Protein AF-A0A258B8E8-F1 (afdb_monomer_lite)

Sequence (110 aa):
MIGISCCNRDVGGENAQTVKDRYVKGVIEYADCLAVLIPAITTGFEAKTLAGKLDGLMLTGSTSNIDTRFYDPDTPAGEGPFDVDRDSVSFAMIDAMIDAKKPVFGICRG

Radius of gyration: 14.01 Å; chains: 1; bounding box: 33×33×36 Å

Secondary structure (DSSP, 8-state):
-EEEE-EEEEETTEEEEE--HHHHHHHHHHS---EEEE----TT--HHHHHHH-SEEEEPP-SPBPPGGGT-TTSPP-SS-B-HHHHHHHHHHHHHHHHTT--EEE-TT-

pLDDT: mean 93.56, std 5.72, range [72.12, 98.56]

Structure (mmCIF, N/CA/C/O backbone):
data_AF-A0A258B8E8-F1
#
_entry.id   AF-A0A258B8E8-F1
#
loop_
_atom_site.group_PDB
_atom_site.id
_atom_site.type_symbol
_atom_site.label_atom_id
_atom_site.label_alt_id
_atom_site.label_comp_id
_atom_site.label_asym_id
_atom_site.label_entity_id
_atom_site.label_seq_id
_atom_site.pdbx_PDB_ins_code
_atom_site.Cartn_x
_atom_site.Cartn_y
_atom_site.Cartn_z
_atom_site.occupancy
_atom_site.B_iso_or_equiv
_atom_site.auth_seq_id
_atom_site.auth_comp_id
_atom_site.auth_asym_id
_atom_site.auth_atom_id
_atom_site.pdbx_PDB_model_num
ATOM 1 N N . MET A 1 1 ? -6.189 4.097 13.798 1.00 95.69 1 MET A N 1
ATOM 2 C CA . MET A 1 1 ? -4.860 4.094 13.159 1.00 95.69 1 MET A CA 1
ATOM 3 C C . MET A 1 1 ? -4.990 3.547 11.751 1.00 95.69 1 MET A C 1
ATOM 5 O O . MET A 1 1 ? -5.423 2.415 11.578 1.00 95.69 1 MET A O 1
ATOM 9 N N . ILE A 1 2 ? -4.637 4.342 10.748 1.00 97.88 2 ILE A N 1
ATOM 10 C CA . ILE A 1 2 ? -4.712 3.960 9.338 1.00 97.88 2 ILE A CA 1
ATOM 11 C C . ILE A 1 2 ? -3.304 3.706 8.811 1.00 97.88 2 ILE A C 1
ATOM 13 O O . ILE A 1 2 ? -2.426 4.564 8.919 1.00 97.88 2 ILE A O 1
ATOM 17 N N . GLY A 1 3 ? -3.101 2.524 8.237 1.00 98.12 3 GLY A N 1
ATOM 18 C CA . GLY A 1 3 ? -1.885 2.193 7.508 1.00 98.12 3 GLY A CA 1
ATOM 19 C C . GLY A 1 3 ? -1.907 2.808 6.113 1.00 98.12 3 GLY A C 1
ATOM 20 O O . GLY A 1 3 ? -2.926 2.735 5.435 1.00 98.12 3 GLY A O 1
ATOM 21 N N . ILE A 1 4 ? -0.803 3.401 5.669 1.00 98.19 4 ILE A N 1
ATOM 22 C CA . ILE A 1 4 ? -0.676 4.046 4.359 1.00 98.19 4 ILE A CA 1
ATOM 23 C C . ILE A 1 4 ? 0.487 3.406 3.606 1.00 98.19 4 ILE A C 1
ATOM 25 O O . ILE A 1 4 ? 1.624 3.473 4.069 1.00 98.19 4 ILE A O 1
ATOM 29 N N . SER A 1 5 ? 0.227 2.806 2.442 1.00 98.06 5 SER A N 1
ATOM 30 C CA . SER A 1 5 ? 1.282 2.151 1.655 1.00 98.06 5 SER A CA 1
ATOM 31 C C . SER A 1 5 ? 2.293 3.163 1.101 1.00 98.06 5 SER A C 1
ATOM 33 O O . SER A 1 5 ? 1.896 4.104 0.396 1.00 98.06 5 SER A O 1
ATOM 35 N N . CYS A 1 6 ? 3.581 2.921 1.323 1.00 97.69 6 CYS A N 1
ATOM 36 C CA . CYS A 1 6 ? 4.666 3.602 0.621 1.00 97.69 6 CYS A CA 1
ATOM 37 C C . CYS A 1 6 ? 4.884 3.021 -0.785 1.00 97.69 6 CYS A C 1
ATOM 39 O O . CYS A 1 6 ? 4.357 1.962 -1.138 1.00 97.69 6 CYS A O 1
ATOM 41 N N . CYS A 1 7 ? 5.676 3.724 -1.587 1.00 94.94 7 CYS A N 1
ATOM 42 C CA . CYS A 1 7 ? 6.299 3.210 -2.801 1.00 94.94 7 CYS A CA 1
ATOM 43 C C . CYS A 1 7 ? 7.814 3.417 -2.775 1.00 94.94 7 CYS A C 1
ATOM 45 O O . CYS A 1 7 ? 8.312 4.333 -2.113 1.00 94.94 7 CYS A O 1
ATOM 47 N N . ASN A 1 8 ? 8.523 2.586 -3.532 1.00 95.06 8 ASN A N 1
ATOM 48 C CA . ASN A 1 8 ? 9.958 2.706 -3.741 1.00 95.06 8 ASN A CA 1
ATOM 49 C C . ASN A 1 8 ? 10.247 3.769 -4.808 1.00 95.06 8 ASN A C 1
ATOM 51 O O . ASN A 1 8 ? 9.652 3.773 -5.892 1.00 95.06 8 ASN A O 1
ATOM 55 N N . ARG A 1 9 ? 11.147 4.706 -4.504 1.00 92.25 9 ARG A N 1
ATOM 56 C CA . ARG A 1 9 ? 11.597 5.748 -5.438 1.00 92.25 9 ARG A CA 1
ATOM 57 C C . ARG A 1 9 ? 13.083 6.003 -5.247 1.00 92.25 9 ARG A C 1
ATOM 59 O O . ARG A 1 9 ? 13.547 6.059 -4.115 1.00 92.25 9 ARG A O 1
ATOM 66 N N . ASP A 1 10 ? 13.792 6.240 -6.346 1.00 92.19 10 ASP A N 1
ATOM 67 C CA . ASP A 1 10 ? 15.144 6.792 -6.275 1.00 92.19 10 ASP A CA 1
ATOM 68 C C . ASP A 1 10 ? 15.082 8.241 -5.779 1.00 92.19 10 ASP A C 1
ATOM 70 O O . ASP A 1 10 ? 14.356 9.074 -6.335 1.00 92.19 10 ASP A O 1
ATOM 74 N N . VAL A 1 11 ? 15.821 8.522 -4.710 1.00 93.25 11 VAL A N 1
ATOM 75 C CA . VAL A 1 11 ? 16.004 9.858 -4.155 1.00 93.25 11 VAL A CA 1
ATOM 76 C C . VAL A 1 11 ? 17.495 10.061 -3.934 1.00 93.25 11 VAL A C 1
ATOM 78 O O . VAL A 1 11 ? 18.055 9.640 -2.929 1.00 93.25 11 VAL A O 1
ATOM 81 N N . GLY A 1 12 ? 18.147 10.717 -4.893 1.00 92.38 12 GLY A N 1
ATOM 82 C CA . GLY A 1 12 ? 19.576 11.013 -4.797 1.00 92.38 12 GLY A CA 1
ATOM 83 C C . GLY A 1 12 ? 20.471 9.785 -4.971 1.00 92.38 12 GLY A C 1
ATOM 84 O O . GLY A 1 12 ? 21.552 9.755 -4.391 1.00 92.38 12 GLY A O 1
ATOM 85 N N . GLY A 1 13 ? 20.041 8.790 -5.757 1.00 93.88 13 GLY A N 1
ATOM 86 C CA . GLY A 1 13 ? 20.796 7.554 -5.996 1.00 93.88 13 GLY A CA 1
ATOM 87 C C . GLY A 1 13 ? 20.587 6.469 -4.939 1.00 93.88 13 GLY A C 1
ATOM 88 O O . GLY A 1 13 ? 21.192 5.402 -5.032 1.00 93.88 13 GLY A O 1
ATOM 89 N N . GLU A 1 14 ? 19.741 6.725 -3.941 1.00 92.56 14 GLU A N 1
ATOM 90 C CA . GLU A 1 14 ? 19.329 5.737 -2.950 1.00 92.56 14 GLU A CA 1
ATOM 91 C C . GLU A 1 14 ? 17.840 5.431 -3.085 1.00 92.56 14 GLU A C 1
ATOM 93 O O . GLU A 1 14 ? 17.016 6.307 -3.359 1.00 92.56 14 GLU A O 1
ATOM 98 N N . ASN A 1 15 ? 17.478 4.166 -2.872 1.00 92.62 15 ASN A N 1
ATOM 99 C CA . ASN A 1 15 ? 16.079 3.771 -2.845 1.00 92.62 15 ASN A CA 1
ATOM 100 C C . ASN A 1 15 ? 15.437 4.224 -1.527 1.00 92.62 15 ASN A C 1
ATOM 102 O O . ASN A 1 15 ? 15.867 3.826 -0.443 1.00 92.62 15 ASN A O 1
ATOM 106 N N . ALA A 1 16 ? 14.381 5.024 -1.626 1.00 95.50 16 ALA A N 1
ATOM 107 C CA . ALA A 1 16 ? 13.652 5.571 -0.498 1.00 95.50 16 ALA A CA 1
ATOM 108 C C . ALA A 1 16 ? 12.206 5.063 -0.454 1.00 95.50 16 ALA A C 1
ATOM 110 O O . ALA A 1 16 ? 11.527 4.922 -1.474 1.00 95.50 16 ALA A O 1
ATOM 111 N N . GLN A 1 17 ? 11.710 4.874 0.769 1.00 96.50 17 GLN A N 1
ATOM 112 C CA . GLN A 1 17 ? 10.300 4.623 1.051 1.00 96.50 17 GLN A CA 1
ATOM 113 C C . GLN A 1 17 ? 9.553 5.952 1.033 1.00 96.50 17 GLN A C 1
ATOM 115 O O . GLN A 1 17 ? 9.747 6.793 1.910 1.00 96.50 17 GLN A O 1
ATOM 120 N N . THR A 1 18 ? 8.706 6.159 0.031 1.00 96.06 18 THR A N 1
ATOM 121 C CA . THR A 1 18 ? 8.061 7.455 -0.189 1.00 96.06 18 THR A CA 1
ATOM 122 C C . THR A 1 18 ? 6.545 7.362 -0.167 1.00 96.06 18 THR A C 1
ATOM 124 O O . THR A 1 18 ? 5.939 6.362 -0.547 1.00 96.06 18 THR A O 1
ATOM 127 N N . VAL A 1 19 ? 5.916 8.451 0.259 1.00 96.44 19 VAL A N 1
ATOM 128 C CA . VAL A 1 19 ? 4.476 8.671 0.169 1.00 96.44 19 VAL A CA 1
ATOM 129 C C . VAL A 1 19 ? 4.254 10.122 -0.239 1.00 96.44 19 VAL A C 1
ATOM 131 O O . VAL A 1 19 ? 4.970 11.014 0.206 1.00 96.44 19 VAL A O 1
ATOM 134 N N . LYS A 1 20 ? 3.276 10.385 -1.110 1.00 95.62 20 LYS A N 1
ATOM 135 C CA . LYS A 1 20 ? 2.920 11.769 -1.455 1.00 95.62 20 LYS A CA 1
ATOM 136 C C . LYS A 1 20 ? 2.129 12.388 -0.304 1.00 95.62 20 LYS A C 1
ATOM 138 O O . LYS A 1 20 ? 1.119 11.811 0.102 1.00 95.62 20 LYS A O 1
ATOM 143 N N . ASP A 1 21 ? 2.503 13.594 0.114 1.00 95.88 21 ASP A N 1
ATOM 144 C CA . ASP A 1 21 ? 1.883 14.337 1.222 1.00 95.88 21 ASP A CA 1
ATOM 145 C C . ASP A 1 21 ? 0.356 14.337 1.213 1.00 95.88 21 ASP A C 1
ATOM 147 O O . ASP A 1 21 ? -0.262 14.173 2.258 1.00 95.88 21 ASP A O 1
ATOM 151 N N . ARG A 1 22 ? -0.269 14.478 0.037 1.00 95.19 22 ARG A N 1
ATOM 152 C CA . ARG A 1 22 ? -1.736 14.521 -0.097 1.00 95.19 22 ARG A CA 1
ATOM 153 C C . ARG A 1 22 ? -2.447 13.307 0.510 1.00 95.19 22 ARG A C 1
ATOM 155 O O . ARG A 1 22 ? -3.573 13.442 0.967 1.00 95.19 22 ARG A O 1
ATOM 162 N N . TYR A 1 23 ? -1.806 12.137 0.514 1.00 96.19 23 TYR A N 1
ATOM 163 C CA . TYR A 1 23 ? -2.369 10.931 1.119 1.00 96.19 23 TYR A CA 1
ATOM 164 C C . TYR A 1 23 ? -2.301 11.011 2.646 1.00 96.19 23 TYR A C 1
ATOM 166 O O . TYR A 1 23 ? -3.305 10.808 3.320 1.00 96.19 23 TYR A O 1
ATOM 174 N N . VAL A 1 24 ? -1.136 11.3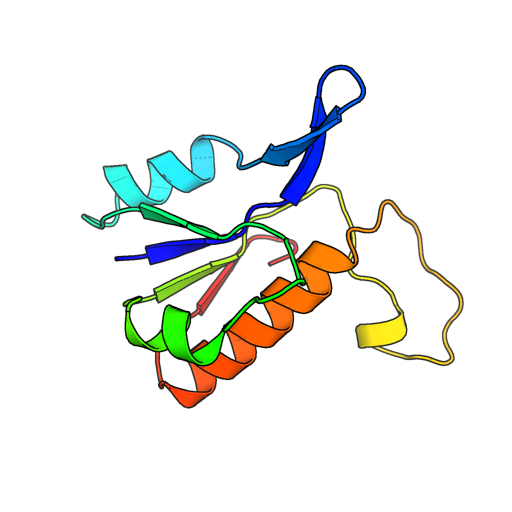71 3.186 1.00 95.94 24 VAL A N 1
ATOM 175 C CA . VAL A 1 24 ? -0.924 11.502 4.635 1.00 95.94 24 VAL A CA 1
ATOM 176 C C . VAL A 1 24 ? -1.807 12.605 5.216 1.00 95.94 24 VAL A C 1
ATOM 178 O O . VAL A 1 24 ? -2.542 12.363 6.170 1.00 95.94 24 VAL A O 1
ATOM 181 N N . LYS A 1 25 ? -1.798 13.789 4.595 1.00 94.81 25 LYS A N 1
ATOM 182 C CA . LYS A 1 25 ? -2.657 14.916 4.975 1.00 94.81 25 LYS A CA 1
ATOM 183 C C . LYS A 1 25 ? -4.131 14.557 4.880 1.00 94.81 25 LYS A C 1
ATOM 185 O O . LYS A 1 25 ? -4.870 14.857 5.801 1.00 94.81 25 LYS A O 1
ATOM 190 N N . GLY A 1 26 ? -4.541 13.847 3.827 1.00 93.25 26 GLY A N 1
ATOM 191 C CA . GLY A 1 26 ? -5.928 13.415 3.669 1.00 93.25 26 GLY A CA 1
ATOM 192 C C . GLY A 1 26 ? -6.442 12.598 4.860 1.00 93.25 26 GLY A C 1
ATOM 193 O O . GLY A 1 26 ? -7.543 12.839 5.345 1.00 93.25 26 GLY A O 1
ATOM 194 N N . VAL A 1 27 ? -5.624 11.674 5.373 1.00 93.25 27 VAL A N 1
ATOM 195 C CA . VAL A 1 27 ? -5.965 10.883 6.566 1.00 93.25 27 VAL A CA 1
ATOM 196 C C . VAL A 1 27 ? -5.980 11.747 7.828 1.00 93.25 27 VAL A C 1
ATOM 198 O O . VAL A 1 27 ? -6.928 11.671 8.604 1.00 93.25 27 VAL A O 1
ATOM 201 N N . ILE A 1 28 ? -4.950 12.569 8.037 1.00 93.44 28 ILE A N 1
ATOM 202 C CA . ILE A 1 28 ? -4.808 13.365 9.267 1.00 93.44 28 ILE A CA 1
ATOM 203 C C . ILE A 1 28 ? -5.888 14.450 9.363 1.00 93.44 28 ILE A C 1
ATOM 205 O O . ILE A 1 28 ? -6.464 14.646 10.427 1.00 93.44 28 ILE A O 1
ATOM 209 N N . GLU A 1 29 ? -6.163 15.157 8.268 1.00 93.88 29 GLU A N 1
ATOM 210 C CA . GLU A 1 29 ? -7.044 16.329 8.263 1.00 93.88 29 GLU A CA 1
ATOM 211 C C . GLU A 1 29 ? -8.530 15.956 8.202 1.00 93.88 29 GLU A C 1
ATOM 213 O O . GLU A 1 29 ? -9.353 16.682 8.755 1.00 93.88 29 GLU A O 1
ATOM 218 N N . TYR A 1 30 ? -8.889 14.841 7.549 1.00 92.56 30 TYR A N 1
ATOM 219 C CA . TYR A 1 30 ? -10.296 14.524 7.266 1.00 92.56 30 TYR A CA 1
ATOM 220 C C . TYR A 1 30 ? -10.816 13.237 7.906 1.00 92.56 30 TYR A C 1
ATOM 222 O O . TYR A 1 30 ? -12.030 13.051 7.944 1.00 92.56 30 TYR A O 1
ATOM 230 N N . ALA A 1 31 ? -9.945 12.346 8.390 1.00 86.88 31 ALA A N 1
ATOM 231 C CA . ALA A 1 31 ? -10.371 11.059 8.946 1.00 86.88 31 ALA A CA 1
ATOM 232 C C . ALA A 1 31 ? -10.231 10.958 10.475 1.00 86.88 31 ALA A C 1
ATOM 234 O O . ALA A 1 31 ? -10.536 9.899 11.016 1.00 86.88 31 ALA A O 1
ATOM 235 N N . ASP A 1 32 ? -9.765 12.014 11.158 1.00 87.94 32 ASP A N 1
ATOM 236 C CA . ASP A 1 32 ? -9.490 12.028 12.611 1.00 87.94 32 ASP A CA 1
ATOM 237 C C . ASP A 1 32 ? -8.724 10.771 13.074 1.00 87.94 32 ASP A C 1
ATOM 239 O O . ASP A 1 32 ? -9.063 10.077 14.033 1.00 87.94 32 ASP A O 1
ATOM 243 N N . CYS A 1 33 ? -7.703 10.407 12.295 1.00 91.31 33 CYS A N 1
ATOM 244 C CA . CYS A 1 33 ? -6.975 9.155 12.438 1.00 91.31 33 CYS A CA 1
ATOM 245 C C . CYS A 1 33 ? -5.468 9.392 12.517 1.00 91.31 33 CYS A C 1
ATOM 247 O O . CYS A 1 33 ? -4.896 10.187 11.773 1.00 91.31 33 CYS A O 1
ATOM 249 N N . LEU A 1 34 ? -4.791 8.588 13.340 1.00 95.00 34 LEU A N 1
ATOM 250 C CA . LEU A 1 34 ? -3.334 8.467 13.288 1.00 95.00 34 LEU A CA 1
ATOM 251 C C . LEU A 1 34 ? -2.910 7.752 12.001 1.00 95.00 34 LEU A C 1
ATOM 253 O O . LEU A 1 34 ? -3.405 6.657 11.722 1.00 95.00 34 LEU A O 1
ATOM 257 N N . ALA A 1 35 ? -1.973 8.344 11.263 1.00 96.25 35 ALA A N 1
ATOM 258 C CA . ALA A 1 35 ? -1.382 7.765 10.061 1.00 96.25 35 ALA A CA 1
ATOM 259 C C . ALA A 1 35 ? -0.096 6.991 10.390 1.00 96.25 35 ALA A C 1
ATOM 261 O O . ALA A 1 35 ? 0.784 7.503 11.080 1.00 96.25 35 ALA A O 1
ATOM 262 N N . VAL A 1 36 ? 0.031 5.776 9.855 1.00 97.12 36 VAL A N 1
ATOM 263 C CA . VAL A 1 36 ? 1.255 4.965 9.928 1.00 97.12 36 VAL A CA 1
ATOM 264 C C . VAL A 1 36 ? 1.696 4.590 8.524 1.00 97.12 36 VAL A C 1
ATOM 266 O O . VAL A 1 36 ? 0.926 4.017 7.759 1.00 97.12 36 VAL A O 1
ATOM 269 N N . LEU A 1 37 ? 2.943 4.909 8.182 1.00 97.81 37 LEU A N 1
ATOM 270 C CA . LEU A 1 37 ? 3.514 4.565 6.885 1.00 97.81 37 LEU A CA 1
ATOM 271 C C . LEU A 1 37 ? 3.959 3.103 6.875 1.00 97.81 37 LEU A C 1
ATOM 273 O O . LEU A 1 37 ? 4.671 2.660 7.775 1.00 97.81 37 LEU A O 1
ATOM 277 N N . ILE A 1 38 ? 3.541 2.371 5.847 1.00 98.06 38 ILE A N 1
ATOM 278 C CA . ILE A 1 38 ? 3.898 0.969 5.640 1.00 98.06 38 ILE A CA 1
ATOM 279 C C . ILE A 1 38 ? 4.960 0.914 4.539 1.00 98.06 38 ILE A C 1
ATOM 281 O O . ILE A 1 38 ? 4.632 1.194 3.381 1.00 98.06 38 ILE A O 1
ATOM 285 N N . PRO A 1 39 ? 6.21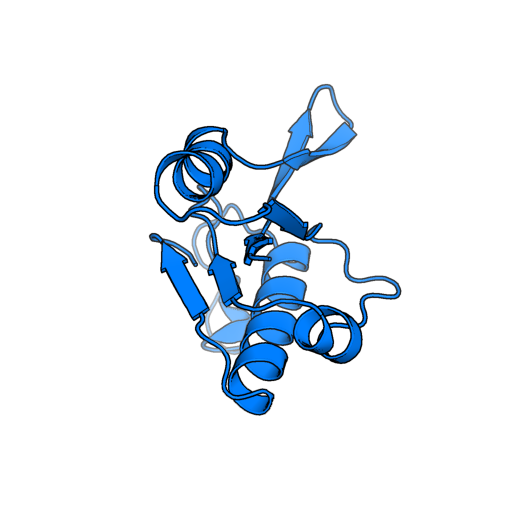8 0.576 4.867 1.00 97.12 39 PRO A N 1
ATOM 286 C CA . PRO A 1 39 ? 7.279 0.492 3.876 1.00 97.12 39 PRO A CA 1
ATOM 287 C C . PRO A 1 39 ? 7.040 -0.679 2.917 1.00 97.12 39 PRO A C 1
ATOM 289 O O . PRO A 1 39 ? 6.589 -1.748 3.321 1.00 97.12 39 PRO A O 1
ATOM 292 N N . ALA A 1 40 ? 7.406 -0.493 1.654 1.00 96.19 40 ALA A N 1
ATOM 293 C CA . ALA A 1 40 ? 7.478 -1.525 0.631 1.00 96.19 40 ALA A CA 1
ATOM 294 C C . ALA A 1 40 ? 8.773 -2.350 0.784 1.00 96.19 40 ALA A C 1
ATOM 296 O O . ALA A 1 40 ? 9.597 -2.403 -0.126 1.00 96.19 40 ALA A O 1
ATOM 297 N N . ILE A 1 41 ? 8.974 -2.943 1.966 1.00 95.69 41 ILE A N 1
ATOM 298 C CA . ILE A 1 41 ? 10.106 -3.821 2.295 1.00 95.69 41 ILE A CA 1
ATOM 299 C C . ILE A 1 41 ? 9.543 -5.194 2.647 1.00 95.69 41 ILE A C 1
ATOM 301 O O . ILE A 1 41 ? 8.725 -5.314 3.554 1.00 95.69 41 ILE A O 1
ATOM 305 N N . THR A 1 42 ? 9.992 -6.224 1.936 1.00 94.81 42 THR A N 1
ATOM 306 C CA . THR A 1 42 ? 9.478 -7.598 2.057 1.00 94.81 42 THR A CA 1
ATOM 307 C C . THR A 1 42 ? 10.190 -8.407 3.144 1.00 94.81 42 THR A C 1
ATOM 309 O O . THR A 1 42 ? 9.573 -9.240 3.812 1.00 94.81 42 THR A O 1
ATOM 312 N N . THR A 1 43 ? 11.480 -8.152 3.373 1.00 94.38 43 THR A N 1
ATOM 313 C CA . THR A 1 43 ? 12.287 -8.867 4.370 1.00 94.38 43 THR A CA 1
ATOM 314 C C . THR A 1 43 ? 11.753 -8.654 5.785 1.00 94.38 43 THR A C 1
ATOM 316 O O . THR A 1 43 ? 11.743 -7.535 6.292 1.00 94.38 43 THR A O 1
ATOM 319 N N . GLY A 1 44 ? 11.347 -9.744 6.444 1.00 91.62 44 GLY A N 1
ATOM 320 C CA . GLY A 1 44 ? 10.823 -9.706 7.814 1.00 91.62 44 GLY A CA 1
ATOM 321 C C . GLY A 1 44 ? 9.447 -9.044 7.943 1.00 91.62 44 GLY A C 1
ATOM 322 O O . GLY A 1 44 ? 9.050 -8.684 9.049 1.00 91.62 44 GLY A O 1
ATOM 323 N N . PHE A 1 45 ? 8.722 -8.852 6.835 1.00 94.94 45 PHE A N 1
ATOM 324 C CA . PHE A 1 45 ? 7.420 -8.200 6.857 1.00 94.94 45 PHE A CA 1
ATOM 325 C C . PHE A 1 45 ? 6.314 -9.136 7.361 1.00 94.94 45 PHE A C 1
ATOM 327 O O . PHE A 1 45 ? 5.957 -10.119 6.714 1.00 94.94 45 PHE A O 1
ATOM 334 N N . GLU A 1 46 ? 5.728 -8.803 8.511 1.00 96.50 46 GLU A N 1
ATOM 335 C CA . GLU A 1 46 ? 4.641 -9.570 9.125 1.00 96.50 46 GLU A CA 1
ATOM 336 C C . GLU A 1 46 ? 3.284 -8.875 8.948 1.00 96.50 46 GLU A C 1
ATOM 338 O O . GLU A 1 46 ? 2.775 -8.203 9.854 1.00 96.50 46 GLU A O 1
ATOM 343 N N . ALA A 1 47 ? 2.664 -9.062 7.780 1.00 97.50 47 ALA A N 1
ATOM 344 C CA . ALA A 1 47 ? 1.403 -8.403 7.433 1.00 97.50 47 ALA A CA 1
ATOM 345 C C . ALA A 1 47 ? 0.280 -8.662 8.454 1.00 97.50 47 ALA A C 1
ATOM 347 O O . ALA A 1 47 ? -0.410 -7.731 8.863 1.00 97.50 47 ALA A O 1
ATOM 348 N N . LYS A 1 48 ? 0.129 -9.905 8.936 1.00 97.81 48 LYS A N 1
ATOM 349 C CA . LYS A 1 48 ? -0.901 -10.268 9.929 1.00 97.81 48 LYS A CA 1
ATOM 350 C C . LYS A 1 48 ? -0.699 -9.559 11.269 1.00 97.81 48 LYS A C 1
ATOM 352 O O . LYS A 1 48 ? -1.655 -9.029 11.835 1.00 97.81 48 LYS A O 1
ATOM 357 N N . THR A 1 49 ? 0.542 -9.503 11.754 1.00 97.81 49 THR A N 1
ATOM 358 C CA . THR A 1 49 ? 0.897 -8.806 12.999 1.00 97.81 49 THR A CA 1
ATOM 359 C C . THR A 1 49 ? 0.595 -7.311 12.890 1.00 97.81 49 THR A C 1
ATOM 361 O O . THR A 1 49 ? 0.036 -6.721 13.818 1.00 97.81 49 THR A O 1
ATOM 364 N N . LEU A 1 50 ? 0.935 -6.692 11.755 1.00 97.56 50 LEU A N 1
ATOM 365 C CA . LEU A 1 50 ? 0.663 -5.278 11.511 1.00 97.56 50 LEU A CA 1
ATOM 366 C C . LEU A 1 50 ? -0.839 -5.003 11.353 1.00 97.56 50 LEU A C 1
ATOM 368 O O . LEU A 1 50 ? -1.364 -4.117 12.024 1.00 97.56 50 LEU A O 1
ATOM 372 N N . ALA A 1 51 ? -1.548 -5.793 10.544 1.00 98.12 51 ALA A N 1
ATOM 373 C CA . ALA A 1 51 ? -2.994 -5.685 10.345 1.00 98.12 51 ALA A CA 1
ATOM 374 C C . ALA A 1 51 ? -3.774 -5.797 11.665 1.00 98.12 51 ALA A C 1
ATOM 376 O O . ALA A 1 51 ? -4.760 -5.088 11.866 1.00 98.12 51 ALA A O 1
ATOM 377 N N . GLY A 1 52 ? -3.303 -6.610 12.618 1.00 97.94 52 GLY A N 1
ATOM 378 C CA . GLY A 1 52 ? -3.869 -6.690 13.967 1.00 97.94 52 GLY A CA 1
ATOM 379 C C . GLY A 1 52 ? -3.907 -5.347 14.711 1.00 97.94 52 GLY A C 1
ATOM 380 O O . GLY A 1 52 ? -4.833 -5.117 15.486 1.00 97.94 52 GLY A O 1
ATOM 381 N N . LYS A 1 53 ? -2.966 -4.439 14.422 1.00 97.69 53 LYS A N 1
ATOM 382 C CA . LYS A 1 53 ? -2.801 -3.131 15.085 1.00 97.69 53 LYS A CA 1
ATOM 383 C C . LYS A 1 53 ? -3.450 -1.959 14.343 1.00 97.69 53 LYS A C 1
ATOM 385 O O . LYS A 1 53 ? -3.611 -0.892 14.927 1.00 97.69 53 LYS A O 1
ATOM 390 N N . LEU A 1 54 ? -3.770 -2.129 13.062 1.00 98.06 54 LEU A N 1
ATOM 391 C CA . LEU A 1 54 ? -4.388 -1.091 12.235 1.00 98.06 54 LEU A CA 1
ATOM 392 C C . LEU A 1 54 ? -5.910 -1.161 12.329 1.00 98.06 54 LEU A C 1
ATOM 394 O O . LEU A 1 54 ? -6.458 -2.239 12.495 1.00 98.06 54 LEU A O 1
ATOM 398 N N . ASP A 1 55 ? -6.600 -0.041 12.162 1.00 97.69 55 ASP A N 1
ATOM 399 C CA . ASP A 1 55 ? -8.066 0.011 12.057 1.00 97.69 55 ASP A CA 1
ATOM 400 C C . ASP A 1 55 ? -8.531 0.058 10.597 1.00 97.69 55 ASP A C 1
ATOM 402 O O . ASP A 1 55 ? -9.678 -0.248 10.294 1.00 97.69 55 ASP A O 1
ATOM 406 N N . GLY A 1 56 ? -7.629 0.408 9.680 1.00 97.44 56 GLY A N 1
ATOM 407 C CA . GLY A 1 56 ? -7.884 0.458 8.248 1.00 97.44 56 GLY A CA 1
ATOM 408 C C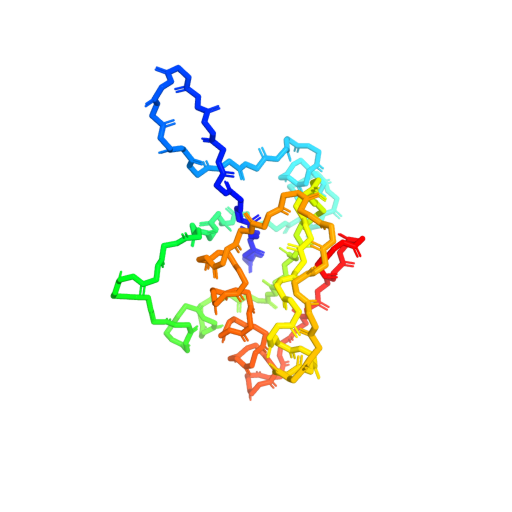 . GLY A 1 56 ? -6.593 0.601 7.452 1.00 97.44 56 GLY A C 1
ATOM 409 O O . GLY A 1 56 ? -5.533 0.921 8.001 1.00 97.44 56 GLY A O 1
ATOM 410 N N . LEU A 1 57 ? -6.685 0.342 6.153 1.00 98.50 57 LEU A N 1
ATOM 411 C CA . LEU A 1 57 ? -5.571 0.402 5.214 1.00 98.50 57 LEU A CA 1
ATOM 412 C C . LEU A 1 57 ? -5.930 1.318 4.046 1.00 98.50 57 LEU A C 1
ATOM 414 O O . LEU A 1 57 ? -6.989 1.167 3.443 1.00 98.50 57 LEU A O 1
ATOM 418 N N . MET A 1 58 ? -5.026 2.229 3.701 1.00 98.00 58 MET A N 1
ATOM 419 C CA . MET A 1 58 ? -5.097 3.048 2.500 1.00 98.00 58 MET A CA 1
ATOM 420 C C . MET A 1 58 ? -3.946 2.701 1.553 1.00 98.00 58 MET A C 1
ATOM 422 O O . MET A 1 58 ? -2.767 2.899 1.869 1.00 98.00 58 MET A O 1
ATOM 426 N N . LEU A 1 59 ? -4.300 2.229 0.363 1.00 98.06 59 LEU A N 1
ATOM 427 C CA . LEU A 1 59 ? -3.366 1.918 -0.710 1.00 98.06 59 LEU A CA 1
ATOM 428 C C . LEU A 1 59 ? -3.270 3.121 -1.651 1.00 98.06 59 LEU A C 1
ATOM 430 O O . LEU A 1 59 ? -4.254 3.593 -2.223 1.00 98.06 59 LEU A O 1
ATOM 434 N N . THR A 1 60 ? -2.066 3.672 -1.767 1.00 97.00 60 THR A N 1
ATOM 435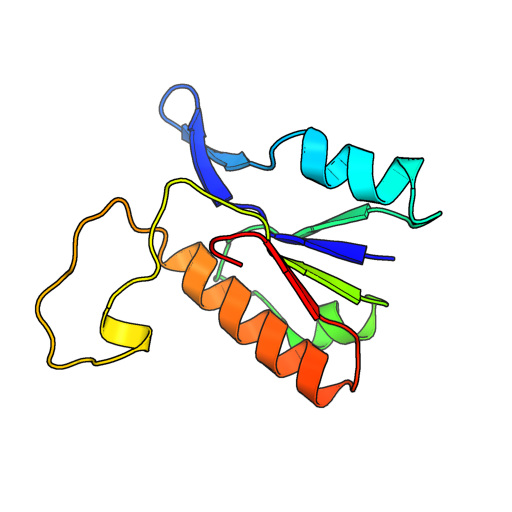 C CA . THR A 1 60 ? -1.834 4.945 -2.455 1.00 97.00 60 THR A CA 1
ATOM 436 C C . THR A 1 60 ? -1.691 4.768 -3.967 1.00 97.00 60 THR A C 1
ATOM 438 O O . THR A 1 60 ? -1.269 3.729 -4.477 1.00 97.00 60 THR A O 1
ATOM 441 N N . GLY A 1 61 ? -1.984 5.823 -4.723 1.00 93.94 61 GLY A N 1
ATOM 442 C CA . GLY A 1 61 ? -1.683 5.849 -6.153 1.00 93.94 61 GLY A CA 1
ATOM 443 C C . GLY A 1 61 ? -0.188 6.065 -6.409 1.00 93.94 61 GLY A C 1
ATOM 444 O O . GLY A 1 61 ? 0.447 6.907 -5.767 1.00 93.94 61 GLY A O 1
ATOM 445 N N . SER A 1 62 ? 0.359 5.370 -7.404 1.00 91.06 62 SER A N 1
ATOM 446 C CA . SER A 1 62 ? 1.740 5.522 -7.883 1.00 91.06 62 SER A CA 1
ATOM 447 C C . SER A 1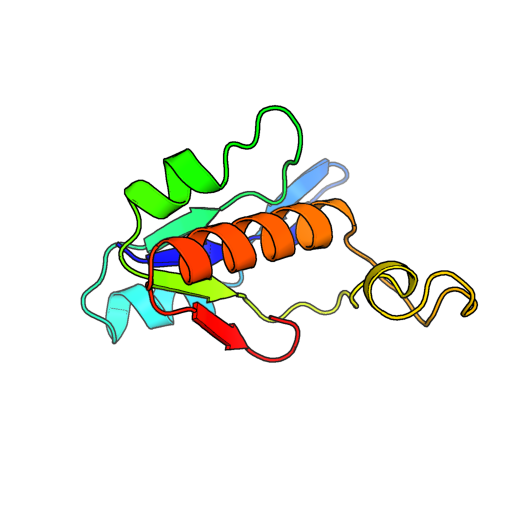 62 ? 1.759 5.583 -9.408 1.00 91.06 62 SER A C 1
ATOM 449 O O . SER A 1 62 ? 0.787 5.207 -10.051 1.00 91.06 62 SER A O 1
ATOM 451 N N . THR A 1 63 ? 2.861 6.070 -9.978 1.00 87.69 63 THR A N 1
ATOM 452 C CA . THR A 1 63 ? 3.125 5.942 -11.419 1.00 87.69 63 THR A CA 1
ATOM 453 C C . THR A 1 63 ? 3.591 4.537 -11.795 1.00 87.69 63 THR A C 1
ATOM 455 O O . THR A 1 63 ? 3.736 4.264 -12.977 1.00 87.69 63 THR A O 1
ATOM 458 N N . SER A 1 64 ? 3.907 3.685 -10.812 1.00 90.12 64 SER A N 1
ATOM 459 C CA . SER A 1 64 ? 4.230 2.284 -11.066 1.00 90.12 64 SER A CA 1
ATOM 460 C C . SER A 1 64 ? 2.972 1.461 -11.299 1.00 90.12 64 SER A C 1
ATOM 462 O O . SER A 1 64 ? 1.978 1.635 -10.595 1.00 90.12 64 SER A O 1
ATOM 464 N N . ASN A 1 65 ? 3.054 0.521 -12.230 1.00 90.75 65 ASN A N 1
ATOM 465 C CA . ASN A 1 65 ? 2.038 -0.489 -12.486 1.00 90.75 65 ASN A CA 1
ATOM 466 C C . ASN A 1 65 ? 2.285 -1.722 -11.609 1.00 90.75 65 ASN A C 1
ATOM 468 O O . ASN A 1 65 ? 3.354 -1.858 -11.003 1.00 90.75 65 ASN A O 1
ATOM 472 N N . ILE A 1 66 ? 1.265 -2.566 -11.468 1.00 90.19 66 ILE A N 1
ATOM 473 C CA . ILE A 1 66 ? 1.394 -3.879 -10.826 1.00 90.19 66 ILE A CA 1
ATOM 474 C C . ILE A 1 66 ? 2.008 -4.832 -11.849 1.00 90.19 66 ILE A C 1
ATOM 476 O O . ILE A 1 66 ? 1.653 -4.792 -13.029 1.00 90.19 66 ILE A O 1
ATOM 480 N N . ASP A 1 67 ? 2.954 -5.653 -11.407 1.00 88.12 67 ASP A N 1
ATOM 481 C CA . ASP A 1 67 ? 3.587 -6.651 -12.265 1.00 88.12 67 ASP A CA 1
ATOM 482 C C . ASP A 1 67 ? 2.552 -7.648 -12.825 1.00 88.12 67 ASP A C 1
ATOM 484 O O . ASP A 1 67 ? 1.691 -8.147 -12.095 1.00 88.12 67 ASP A O 1
ATOM 488 N N . THR A 1 68 ? 2.623 -7.948 -14.128 1.00 86.50 68 THR A N 1
ATOM 489 C CA . THR A 1 68 ? 1.623 -8.783 -14.818 1.00 86.50 68 THR A CA 1
ATOM 490 C C . THR A 1 68 ? 1.500 -10.179 -14.225 1.00 86.50 68 THR A C 1
ATOM 492 O O . THR A 1 68 ? 0.412 -10.750 -14.257 1.00 86.50 68 THR A O 1
ATOM 495 N N . ARG A 1 69 ? 2.559 -10.690 -13.587 1.00 84.81 69 ARG A N 1
ATOM 496 C CA . ARG A 1 69 ? 2.576 -12.006 -12.934 1.00 84.81 69 ARG A CA 1
ATOM 497 C C . ARG A 1 69 ? 1.531 -12.164 -11.830 1.00 84.81 69 ARG A C 1
ATOM 499 O O . ARG A 1 69 ? 1.168 -13.291 -11.510 1.00 84.81 69 ARG A O 1
ATOM 506 N N . PHE A 1 70 ? 1.049 -11.063 -11.250 1.00 82.38 70 PHE A N 1
ATOM 507 C CA . PHE A 1 70 ? -0.015 -11.094 -10.243 1.00 82.38 70 PHE A CA 1
ATOM 508 C C . PHE A 1 70 ? -1.425 -11.225 -10.841 1.00 82.38 70 PHE A C 1
ATOM 510 O O . PHE A 1 70 ? -2.363 -11.517 -10.104 1.00 82.38 70 PHE A O 1
ATOM 517 N N . TYR A 1 71 ? -1.582 -11.029 -12.153 1.00 83.44 71 TYR A N 1
ATOM 518 C CA . TYR A 1 71 ? -2.855 -11.188 -12.864 1.00 83.44 71 TYR A CA 1
ATOM 519 C C . TYR A 1 71 ? -2.863 -12.428 -13.752 1.00 83.44 71 TYR A C 1
ATOM 521 O O . TYR A 1 71 ? -3.816 -13.203 -13.724 1.00 83.44 71 TYR A O 1
ATOM 529 N N . ASP A 1 72 ? -1.804 -12.592 -14.542 1.00 83.12 72 ASP A N 1
ATOM 530 C CA . ASP A 1 72 ? -1.613 -13.692 -15.475 1.00 83.12 72 ASP A CA 1
ATOM 531 C C . ASP A 1 72 ? -0.104 -13.962 -15.644 1.00 83.12 72 ASP A C 1
ATOM 533 O O . ASP A 1 72 ? 0.592 -13.191 -16.314 1.00 83.12 72 ASP A O 1
ATOM 537 N N . PRO A 1 73 ? 0.424 -15.037 -15.030 1.00 77.31 73 PRO A N 1
ATOM 538 C CA . PRO A 1 73 ? 1.836 -15.408 -15.106 1.00 77.31 73 PRO A CA 1
ATOM 539 C C . PRO A 1 73 ? 2.349 -15.677 -16.524 1.00 77.31 73 PRO A C 1
ATOM 541 O O . PRO A 1 73 ? 3.550 -15.543 -16.758 1.00 77.31 73 PRO A O 1
ATOM 544 N N . ASP A 1 74 ? 1.462 -16.050 -17.449 1.00 82.00 74 ASP A N 1
ATOM 545 C CA . ASP A 1 74 ? 1.817 -16.424 -18.820 1.00 82.00 74 ASP A CA 1
ATOM 546 C C . ASP A 1 74 ? 1.778 -15.222 -19.782 1.00 82.00 74 ASP A C 1
ATOM 548 O O . ASP A 1 74 ? 2.236 -15.308 -20.927 1.00 82.00 74 ASP A O 1
ATOM 552 N N . THR A 1 75 ? 1.275 -14.072 -19.320 1.00 78.62 75 THR A N 1
ATOM 553 C CA . THR A 1 75 ? 1.218 -12.838 -20.105 1.00 78.62 75 THR A CA 1
ATOM 554 C C . THR A 1 75 ? 2.577 -12.116 -20.095 1.00 78.62 75 THR A C 1
ATOM 556 O O . THR A 1 75 ? 3.162 -11.905 -19.025 1.00 78.62 75 THR A O 1
ATOM 559 N N . PRO A 1 76 ? 3.093 -11.679 -21.267 1.00 76.62 76 PRO A N 1
ATOM 560 C CA . PRO A 1 76 ? 4.321 -10.892 -21.355 1.00 76.62 76 PRO A CA 1
ATOM 561 C C . PRO A 1 76 ? 4.317 -9.683 -20.416 1.00 76.62 76 PRO A C 1
ATOM 563 O O . PRO A 1 76 ? 3.271 -9.081 -20.170 1.00 76.62 76 PRO A O 1
ATOM 566 N N . ALA A 1 77 ? 5.499 -9.303 -19.925 1.00 72.12 77 ALA A N 1
ATOM 567 C CA . ALA A 1 77 ? 5.644 -8.140 -19.056 1.00 72.12 77 ALA A CA 1
ATOM 568 C C . ALA A 1 77 ? 5.005 -6.898 -19.703 1.00 72.12 77 ALA A C 1
ATOM 570 O O . ALA A 1 77 ? 5.323 -6.548 -20.842 1.00 72.12 77 ALA A O 1
ATOM 571 N N . GLY A 1 78 ? 4.085 -6.265 -18.974 1.00 75.50 78 GLY A N 1
ATOM 572 C CA . GLY A 1 78 ? 3.396 -5.058 -19.422 1.00 75.50 78 GLY A CA 1
ATOM 573 C C . GLY A 1 78 ? 4.305 -3.826 -19.453 1.00 75.50 78 GLY A C 1
ATOM 574 O O . GLY A 1 78 ? 5.518 -3.898 -19.241 1.00 75.50 78 GLY A O 1
ATOM 575 N N . GLU A 1 79 ? 3.705 -2.657 -19.665 1.00 80.44 79 GLU A N 1
ATOM 576 C CA . GLU A 1 79 ? 4.442 -1.397 -19.581 1.00 80.44 79 GLU A CA 1
ATOM 577 C C . GLU A 1 79 ? 4.764 -1.057 -18.120 1.00 80.44 79 GLU A C 1
ATOM 579 O O . GLU A 1 79 ? 3.878 -0.955 -17.268 1.00 80.44 79 GLU A O 1
ATOM 584 N N . GLY A 1 80 ? 6.053 -0.886 -17.826 1.00 80.31 80 GLY A N 1
ATOM 585 C CA . GLY A 1 80 ? 6.528 -0.400 -16.535 1.00 80.31 80 GLY A CA 1
ATOM 586 C C . GLY A 1 80 ? 6.287 1.108 -16.335 1.00 80.31 80 GLY A C 1
ATOM 587 O O . GLY A 1 80 ? 5.705 1.776 -17.190 1.00 80.31 80 GLY A O 1
ATOM 588 N N . PRO A 1 81 ? 6.774 1.686 -15.224 1.00 90.06 81 PRO A N 1
ATOM 589 C CA . PRO A 1 81 ? 7.659 1.064 -14.237 1.00 90.06 81 PRO A CA 1
ATOM 590 C C . PRO A 1 81 ? 6.915 0.132 -13.268 1.00 90.06 81 PRO A C 1
ATOM 592 O O . PRO A 1 81 ? 5.748 0.359 -12.969 1.00 90.06 81 PRO A O 1
ATOM 595 N N . PHE A 1 82 ? 7.600 -0.878 -12.732 1.00 91.38 82 PHE A N 1
ATOM 596 C CA . PHE A 1 82 ? 7.058 -1.810 -11.731 1.00 91.38 82 PHE A CA 1
ATOM 597 C C . PHE A 1 82 ? 7.680 -1.573 -10.352 1.00 91.38 82 PHE A C 1
ATOM 599 O O . PHE A 1 82 ? 8.794 -1.064 -10.248 1.00 91.38 82 PHE A O 1
ATOM 606 N N . ASP A 1 83 ? 6.956 -1.949 -9.299 1.00 93.81 83 ASP A N 1
ATOM 607 C CA . ASP A 1 83 ? 7.426 -1.899 -7.909 1.00 93.81 83 ASP A CA 1
ATOM 608 C C . ASP A 1 83 ? 7.027 -3.207 -7.211 1.00 93.81 83 ASP A C 1
ATOM 610 O O . ASP A 1 83 ? 5.996 -3.293 -6.545 1.00 93.81 83 ASP A O 1
ATOM 614 N N . VAL A 1 84 ? 7.818 -4.256 -7.453 1.00 93.00 84 VAL A N 1
ATOM 615 C CA . VAL A 1 84 ? 7.485 -5.647 -7.088 1.00 93.00 84 VAL A CA 1
ATOM 616 C C . VAL A 1 84 ? 7.457 -5.854 -5.571 1.00 93.00 84 VAL A C 1
ATOM 618 O O . VAL A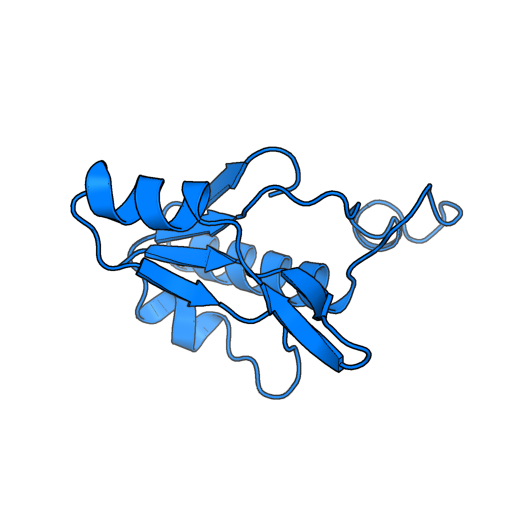 1 84 ? 6.619 -6.601 -5.057 1.00 93.00 84 VAL A O 1
ATOM 621 N N . ASP A 1 85 ? 8.333 -5.168 -4.835 1.00 95.25 85 ASP A N 1
ATOM 622 C CA . ASP A 1 85 ? 8.325 -5.219 -3.371 1.00 95.25 85 ASP A CA 1
ATOM 623 C C . ASP A 1 85 ? 7.049 -4.586 -2.814 1.00 95.25 85 ASP A C 1
ATOM 625 O O . ASP A 1 85 ? 6.409 -5.136 -1.914 1.00 95.25 85 ASP A O 1
ATOM 629 N N . ARG A 1 86 ? 6.620 -3.462 -3.400 1.00 95.81 86 ARG A N 1
ATOM 630 C CA . ARG A 1 86 ? 5.353 -2.828 -3.041 1.00 95.81 86 ARG A CA 1
ATOM 631 C C . ARG A 1 86 ? 4.159 -3.702 -3.384 1.00 95.81 86 ARG A C 1
ATOM 633 O O . ARG A 1 86 ? 3.221 -3.732 -2.591 1.00 95.81 86 ARG A O 1
ATOM 640 N N . ASP A 1 87 ? 4.174 -4.383 -4.525 1.00 95.00 87 ASP A N 1
ATOM 641 C CA . ASP A 1 87 ? 3.118 -5.328 -4.903 1.00 95.00 87 ASP A CA 1
ATOM 642 C C . ASP A 1 87 ? 2.981 -6.413 -3.845 1.00 95.00 87 ASP A C 1
ATOM 644 O O . ASP A 1 87 ? 1.910 -6.584 -3.264 1.00 95.00 87 ASP A O 1
ATOM 648 N N . SER A 1 88 ? 4.098 -7.051 -3.504 1.00 95.50 88 SER A N 1
ATOM 649 C CA . SER A 1 88 ? 4.153 -8.117 -2.504 1.00 95.50 88 SER A CA 1
ATOM 650 C C . SER A 1 88 ? 3.631 -7.658 -1.137 1.00 95.50 88 SER A C 1
ATOM 652 O O . SER A 1 88 ? 2.795 -8.328 -0.532 1.00 95.50 88 SER A O 1
ATOM 654 N N . VAL A 1 89 ? 4.072 -6.487 -0.661 1.00 97.44 89 VAL A N 1
ATOM 655 C CA . VAL A 1 89 ? 3.608 -5.903 0.609 1.00 97.44 89 VAL A CA 1
ATOM 656 C C . VAL A 1 89 ? 2.124 -5.546 0.555 1.00 97.44 89 VAL A C 1
ATOM 658 O O . VAL A 1 89 ? 1.396 -5.785 1.519 1.00 97.44 89 VAL A O 1
ATOM 661 N N . SER A 1 90 ? 1.665 -4.985 -0.565 1.00 97.19 90 SER A N 1
ATOM 662 C CA . SER A 1 90 ? 0.277 -4.548 -0.732 1.00 97.19 90 SER A CA 1
ATOM 663 C C . SER A 1 90 ? -0.672 -5.743 -0.739 1.00 97.19 90 SER A C 1
ATOM 665 O O . SER A 1 90 ? -1.626 -5.730 0.033 1.00 97.19 90 SER A O 1
ATOM 667 N N . PHE A 1 91 ? -0.384 -6.799 -1.508 1.00 96.62 91 PHE A N 1
ATOM 668 C CA . PHE A 1 91 ? -1.181 -8.032 -1.502 1.00 96.62 91 PHE A CA 1
ATOM 669 C C . PHE A 1 91 ? -1.215 -8.684 -0.117 1.00 96.62 91 PHE A C 1
ATOM 671 O O . PHE A 1 91 ? -2.296 -8.950 0.404 1.00 96.62 91 PHE A O 1
ATOM 678 N N . ALA A 1 92 ? -0.060 -8.828 0.542 1.00 97.50 92 ALA A N 1
ATOM 679 C CA . ALA A 1 92 ? -0.005 -9.404 1.885 1.00 97.50 92 ALA A CA 1
ATOM 680 C C . ALA A 1 92 ? -0.830 -8.601 2.910 1.00 97.50 92 ALA A C 1
ATOM 682 O O . ALA A 1 92 ? -1.484 -9.181 3.779 1.00 97.50 92 ALA A O 1
ATOM 683 N N . MET A 1 93 ? -0.815 -7.267 2.818 1.00 98.44 93 MET A N 1
ATOM 684 C CA . MET A 1 93 ? -1.631 -6.406 3.675 1.00 98.44 93 MET A CA 1
ATOM 685 C C . MET A 1 93 ? -3.118 -6.472 3.335 1.00 98.44 93 MET A C 1
ATOM 687 O O . MET A 1 93 ? -3.926 -6.481 4.259 1.00 98.44 93 MET A O 1
ATOM 691 N N . ILE A 1 94 ? -3.489 -6.521 2.052 1.00 98.06 94 ILE A N 1
ATOM 692 C CA . ILE A 1 94 ? -4.885 -6.675 1.620 1.00 98.06 94 ILE A CA 1
ATOM 693 C C . ILE A 1 94 ? -5.462 -7.955 2.220 1.00 98.06 94 ILE A C 1
ATOM 695 O O . ILE A 1 94 ? -6.468 -7.886 2.926 1.00 98.06 94 ILE A O 1
ATOM 699 N N . ASP A 1 95 ? -4.784 -9.086 2.024 1.00 97.94 95 ASP A N 1
ATOM 700 C CA . ASP A 1 95 ? -5.225 -10.383 2.534 1.00 97.94 95 ASP A CA 1
ATOM 701 C C . ASP A 1 95 ? -5.368 -10.354 4.060 1.00 97.94 95 ASP A C 1
ATOM 703 O O . ASP A 1 95 ? -6.412 -10.709 4.607 1.00 97.94 95 ASP A O 1
ATOM 707 N N . ALA A 1 96 ? -4.357 -9.836 4.766 1.00 98.44 96 ALA A N 1
ATOM 708 C CA . ALA A 1 96 ? -4.382 -9.747 6.223 1.00 98.44 96 ALA A CA 1
ATOM 709 C C . ALA A 1 96 ? -5.499 -8.831 6.760 1.00 98.44 96 ALA A C 1
ATOM 711 O O . ALA A 1 96 ? -6.079 -9.114 7.811 1.00 98.44 96 ALA A O 1
ATOM 712 N N . MET A 1 97 ? -5.810 -7.733 6.067 1.00 98.56 97 MET A N 1
ATOM 713 C CA . MET A 1 97 ? -6.880 -6.810 6.457 1.00 98.56 97 MET A CA 1
ATOM 714 C C . MET A 1 97 ? -8.266 -7.394 6.175 1.00 98.56 97 MET A C 1
ATOM 716 O O . MET A 1 97 ? -9.160 -7.250 7.013 1.00 98.56 97 MET A O 1
ATOM 720 N N . ILE A 1 98 ? -8.434 -8.093 5.048 1.00 98.12 98 ILE A N 1
ATOM 721 C CA . ILE A 1 98 ? -9.669 -8.809 4.704 1.00 98.12 98 ILE A CA 1
ATOM 722 C C . ILE A 1 98 ? -9.933 -9.927 5.717 1.00 98.12 98 ILE A C 1
ATOM 724 O O . ILE A 1 98 ? -11.032 -9.986 6.274 1.00 98.12 98 ILE A O 1
ATOM 728 N N . ASP A 1 99 ? -8.926 -10.747 6.032 1.00 98.25 99 ASP A N 1
ATOM 729 C CA . ASP A 1 99 ? -9.007 -11.796 7.058 1.00 98.25 99 ASP A CA 1
ATOM 730 C C . ASP A 1 99 ? -9.429 -11.220 8.421 1.00 98.25 99 ASP A C 1
ATOM 732 O O . ASP A 1 99 ? -10.248 -11.800 9.140 1.00 98.25 99 ASP A O 1
ATOM 736 N N . ALA A 1 100 ? -8.908 -10.038 8.766 1.00 98.06 100 ALA A N 1
ATOM 737 C CA . ALA A 1 100 ? -9.243 -9.318 9.991 1.00 98.06 100 ALA A CA 1
ATOM 738 C C . ALA A 1 100 ? -10.593 -8.572 9.938 1.00 98.06 100 ALA A C 1
ATOM 740 O O . ALA A 1 100 ? -10.978 -7.962 10.937 1.00 98.06 100 ALA A O 1
ATOM 741 N N . LYS A 1 101 ? -11.316 -8.616 8.808 1.00 98.31 101 LYS A N 1
ATOM 742 C CA . LYS A 1 101 ? -12.572 -7.884 8.549 1.00 98.31 101 LYS A CA 1
ATOM 743 C C . LYS A 1 101 ? -12.440 -6.368 8.729 1.00 98.31 101 LYS A C 1
ATOM 745 O O . LYS A 1 101 ? -13.347 -5.715 9.247 1.00 98.31 101 LYS A O 1
ATOM 750 N N . LYS A 1 102 ? -11.304 -5.808 8.315 1.00 98.25 102 LYS A N 1
ATOM 751 C CA . LYS A 1 102 ? -10.991 -4.380 8.425 1.00 98.25 102 LYS A CA 1
ATOM 752 C C . LYS A 1 102 ? -11.061 -3.691 7.059 1.00 98.25 102 LYS A C 1
ATOM 754 O O . LYS A 1 102 ? -10.774 -4.320 6.041 1.00 98.25 102 LYS A O 1
ATOM 759 N N . PRO A 1 103 ? -11.441 -2.404 7.011 1.00 97.88 103 PRO A N 1
ATOM 760 C CA . PRO A 1 103 ? -11.596 -1.674 5.761 1.00 97.88 103 PRO A CA 1
ATOM 761 C C . PRO A 1 103 ? -10.266 -1.488 5.021 1.00 97.88 103 PRO A C 1
ATOM 763 O O . PRO A 1 103 ? -9.233 -1.162 5.616 1.00 97.88 103 PRO A O 1
ATOM 766 N N . VAL A 1 104 ? -10.336 -1.627 3.698 1.00 98.25 104 VAL A N 1
ATOM 767 C CA . VAL A 1 104 ? -9.254 -1.342 2.752 1.00 98.25 104 VAL A CA 1
ATOM 768 C C . VAL A 1 104 ? -9.766 -0.326 1.735 1.00 98.25 104 VAL A C 1
ATOM 770 O O . VAL A 1 104 ? -10.847 -0.500 1.175 1.00 98.25 104 VAL A O 1
ATOM 773 N N . PHE A 1 105 ? -9.001 0.739 1.504 1.00 97.38 105 PHE A N 1
ATOM 774 C CA . PHE A 1 105 ? -9.332 1.800 0.559 1.00 97.38 105 PHE A CA 1
ATOM 775 C C . PHE A 1 105 ? -8.199 2.000 -0.452 1.00 97.38 105 PHE A C 1
ATOM 777 O O . PHE A 1 105 ? -7.110 2.455 -0.098 1.00 97.38 105 PHE A O 1
ATOM 784 N N . GLY A 1 106 ? -8.468 1.652 -1.709 1.00 96.94 106 GLY A N 1
ATOM 785 C CA . GLY A 1 106 ? -7.538 1.781 -2.828 1.00 96.94 106 GLY A CA 1
ATOM 786 C C . GLY A 1 106 ? -7.756 3.054 -3.639 1.00 96.94 106 GLY A C 1
ATOM 787 O O . GLY A 1 106 ? -8.892 3.433 -3.928 1.00 96.94 106 GLY A O 1
ATOM 788 N N . ILE A 1 107 ? -6.666 3.739 -4.003 1.00 96.81 107 ILE A N 1
ATOM 789 C CA . ILE A 1 107 ? -6.704 4.923 -4.870 1.00 96.81 107 ILE A CA 1
ATOM 790 C C . ILE A 1 107 ? -5.871 4.669 -6.127 1.00 96.81 107 ILE A C 1
ATOM 792 O O . ILE A 1 107 ? -4.638 4.623 -6.073 1.00 96.81 107 ILE A O 1
ATOM 796 N N . CYS A 1 108 ? -6.543 4.659 -7.282 1.00 94.44 108 CYS A N 1
ATOM 797 C CA . CYS A 1 108 ? -5.954 4.477 -8.611 1.00 94.44 108 CYS A CA 1
ATOM 798 C C . CYS A 1 108 ? -5.266 3.114 -8.780 1.00 94.44 108 CYS A C 1
ATOM 800 O O . CYS A 1 108 ? -5.883 2.205 -9.317 1.00 94.44 108 CYS A O 1
ATOM 802 N N . ARG A 1 109 ? -4.009 2.984 -8.347 1.00 93.38 109 ARG A N 1
ATOM 803 C CA . ARG A 1 109 ? -3.231 1.735 -8.423 1.00 93.38 109 ARG A CA 1
ATOM 804 C C . ARG A 1 109 ? -3.432 0.839 -7.198 1.00 93.38 109 ARG A C 1
ATOM 806 O O . ARG A 1 109 ? -3.115 -0.342 -7.254 1.00 93.38 109 ARG A O 1
ATOM 813 N N . GLY A 1 110 ? -3.821 1.448 -6.080 1.00 90.62 110 GLY A N 1
ATOM 814 C CA . GLY A 1 110 ? -4.133 0.745 -4.840 1.00 90.62 110 GLY A CA 1
ATOM 815 C C . GLY A 1 110 ? -5.490 0.072 -4.878 1.00 90.62 110 GLY A C 1
ATOM 816 O O . GLY A 1 110 ? -6.330 0.509 -5.693 1.00 90.62 110 GLY A O 1
#

Foldseek 3Di:
DEEEEFFWDDDPNDTDGDDDVCVVCCCVVPVVDDYDYDGLADVPDDLLVVLVVHQEYEYDDDPAADFCCVPPVVDPTDDGDHGDSSNVSVVSNVVNNVVVVHYYHYDDRD